Protein AF-A0A4Y8XRN3-F1 (afdb_monomer)

Sequence (80 aa):
MNLTSRRALAAGLLLTAAAVAGVTSAPGASAHPLGNFTVNHHTGLTLHQDRVDALLVVDRAEIAAAQELPGVDRDGNGAV

Secondary structure (DSSP, 8-state):
--HHHHHHHHHHHHHHHHHHHHHHTSPP-------SS-EEEEEEEEE-SS-EEEEEEEEE-HHHHHHHHHHH-SS-SS--

Radius of gyration: 26.07 Å; Cα contacts (8 Å, |Δi|>4): 47; chains: 1; bounding box: 30×64×59 Å

Solvent-accessible surface area (backbone atoms only — not comparable to full-atom values): 5111 Å² total; per-residue (Å²): 134,58,72,67,62,55,50,52,52,50,50,51,51,51,51,52,51,50,50,51,50,53,64,71,65,52,74,78,79,80,62,78,85,70,53,62,87,35,73,49,76,46,78,48,75,48,83,54,99,90,51,72,51,76,48,78,47,78,48,66,46,64,66,33,60,65,69,43,38,74,77,67,27,78,83,71,77,87,64,125

Mean predicted aligned error: 13.62 Å

Structure (mmCIF, N/CA/C/O backbone):
data_AF-A0A4Y8XRN3-F1
#
_entry.id   AF-A0A4Y8XRN3-F1
#
loop_
_atom_site.group_PDB
_atom_site.id
_atom_site.type_symbol
_atom_site.label_atom_id
_atom_site.label_alt_id
_atom_site.label_comp_id
_atom_site.label_asym_id
_atom_site.label_entity_id
_atom_site.label_seq_id
_atom_site.pdbx_PDB_ins_code
_atom_site.Cartn_x
_atom_site.Cartn_y
_atom_site.Cartn_z
_atom_site.occupancy
_atom_site.B_iso_or_equiv
_atom_site.auth_seq_id
_atom_site.auth_comp_id
_atom_site.auth_asym_id
_atom_site.auth_atom_id
_atom_site.pdbx_PDB_model_num
ATOM 1 N N . MET A 1 1 ? 2.059 46.498 -33.511 1.00 60.47 1 MET A N 1
ATOM 2 C CA . MET A 1 1 ? 1.273 45.922 -32.394 1.00 60.47 1 MET A CA 1
ATOM 3 C C . MET A 1 1 ? 0.711 47.065 -31.564 1.00 60.47 1 MET A C 1
ATOM 5 O O . MET A 1 1 ? 1.484 47.856 -31.037 1.00 60.47 1 MET A O 1
ATOM 9 N N . ASN A 1 2 ? -0.609 47.194 -31.508 1.00 76.31 2 ASN A N 1
ATOM 10 C CA . ASN A 1 2 ? -1.325 48.193 -30.711 1.00 76.31 2 ASN A CA 1
ATOM 11 C C . ASN A 1 2 ? -1.199 47.901 -29.200 1.00 76.31 2 ASN A C 1
ATOM 13 O O . ASN A 1 2 ? -0.950 46.771 -28.772 1.00 76.31 2 ASN A O 1
ATOM 17 N N . LEU A 1 3 ? -1.317 48.954 -28.385 1.00 75.12 3 LEU A N 1
ATOM 18 C CA . LEU A 1 3 ? -1.047 48.927 -26.941 1.00 75.12 3 LEU A CA 1
ATOM 19 C C . LEU A 1 3 ? -1.936 47.915 -26.188 1.00 75.12 3 LEU A C 1
ATOM 21 O O . LEU A 1 3 ? -1.518 47.338 -25.188 1.00 75.12 3 LEU A O 1
ATOM 25 N N . THR A 1 4 ? -3.135 47.656 -26.708 1.00 79.06 4 THR A N 1
ATOM 26 C CA . THR A 1 4 ? -4.103 46.666 -26.219 1.00 79.06 4 THR A CA 1
ATOM 27 C C . THR A 1 4 ? -3.616 45.225 -26.383 1.00 79.06 4 THR A C 1
ATOM 29 O O . THR A 1 4 ? -3.643 44.473 -25.412 1.00 79.06 4 THR A O 1
ATOM 32 N N . SER A 1 5 ? -3.079 44.843 -27.547 1.00 79.56 5 SER A N 1
ATOM 33 C CA . SER A 1 5 ? -2.517 43.497 -27.759 1.00 79.56 5 SER A CA 1
ATOM 34 C C . SER A 1 5 ? -1.273 43.241 -26.907 1.00 79.56 5 SER A C 1
ATOM 36 O O . SER A 1 5 ? -1.075 42.129 -26.426 1.00 79.56 5 SER A O 1
ATOM 38 N N . ARG A 1 6 ? -0.458 44.275 -26.655 1.00 82.06 6 ARG A N 1
ATOM 39 C CA . ARG A 1 6 ? 0.687 44.183 -25.729 1.00 82.06 6 ARG A CA 1
ATOM 40 C C . ARG A 1 6 ? 0.244 43.949 -24.282 1.00 82.06 6 ARG A C 1
ATOM 42 O O . ARG A 1 6 ? 0.857 43.147 -23.587 1.00 82.06 6 ARG A O 1
ATOM 49 N N . ARG A 1 7 ? -0.835 44.608 -23.843 1.00 85.19 7 ARG A N 1
ATOM 50 C CA . ARG A 1 7 ? -1.421 44.412 -22.506 1.00 85.19 7 ARG A CA 1
ATOM 51 C C . ARG A 1 7 ? -2.043 43.024 -22.341 1.00 85.19 7 ARG A C 1
ATOM 53 O O . ARG A 1 7 ? -1.858 42.419 -21.293 1.00 85.19 7 ARG A O 1
ATOM 60 N N . ALA A 1 8 ? -2.714 42.503 -23.369 1.00 86.38 8 ALA A N 1
ATOM 61 C CA . ALA A 1 8 ? -3.285 41.155 -23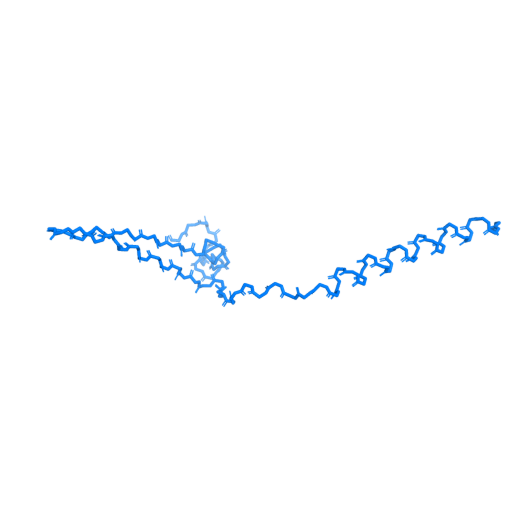.345 1.00 86.38 8 ALA A CA 1
ATOM 62 C C . ALA A 1 8 ? -2.203 40.063 -23.245 1.00 86.38 8 ALA A C 1
ATOM 64 O O . ALA A 1 8 ? -2.313 39.162 -22.419 1.00 86.38 8 ALA A O 1
ATOM 65 N N . LEU A 1 9 ? -1.120 40.186 -24.023 1.00 89.69 9 LEU A N 1
ATOM 66 C CA . LEU A 1 9 ? 0.048 39.299 -23.931 1.00 89.69 9 LEU A CA 1
ATOM 67 C C . LEU A 1 9 ? 0.710 39.358 -22.550 1.00 89.69 9 LEU A C 1
ATOM 69 O O . LEU A 1 9 ? 1.008 38.318 -21.970 1.00 89.69 9 LEU A O 1
ATOM 73 N N . ALA A 1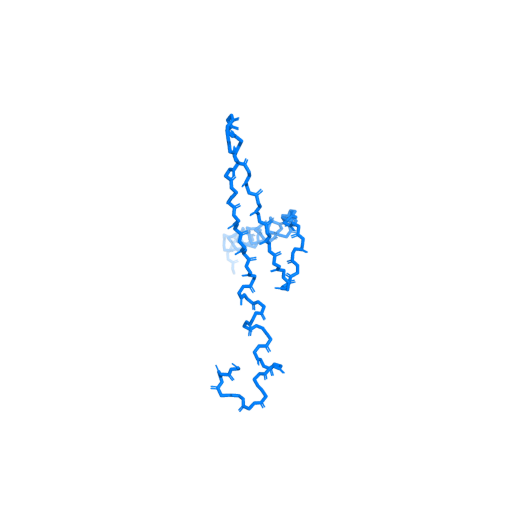 10 ? 0.902 40.563 -22.005 1.00 91.25 10 ALA A N 1
ATOM 74 C CA . ALA A 1 10 ? 1.477 40.737 -20.673 1.00 91.25 10 ALA A CA 1
ATOM 75 C C . ALA A 1 10 ? 0.598 40.114 -19.576 1.00 91.25 10 ALA A C 1
ATOM 77 O O . ALA A 1 10 ? 1.117 39.442 -18.689 1.00 91.25 10 ALA A O 1
ATOM 78 N N . ALA A 1 11 ? -0.726 40.284 -19.657 1.00 91.62 11 ALA A N 1
ATOM 79 C CA . ALA A 1 11 ? -1.669 39.668 -18.726 1.00 91.62 11 ALA A CA 1
ATOM 80 C C . ALA A 1 11 ? -1.642 38.134 -18.811 1.00 91.62 11 ALA A C 1
ATOM 82 O O . ALA A 1 11 ? -1.607 37.468 -17.779 1.00 91.62 11 ALA A O 1
ATOM 83 N N . GLY A 1 12 ? -1.590 37.574 -20.025 1.00 94.00 12 GLY A N 1
ATOM 84 C CA . GLY A 1 12 ? -1.447 36.132 -20.229 1.00 94.00 12 GLY A CA 1
ATOM 85 C C . GLY A 1 12 ? -0.154 35.587 -19.622 1.00 94.00 12 GLY A C 1
ATOM 86 O O . GLY A 1 12 ? -0.187 34.599 -18.893 1.00 94.00 12 GLY A O 1
ATOM 87 N N . LEU A 1 13 ? 0.970 36.27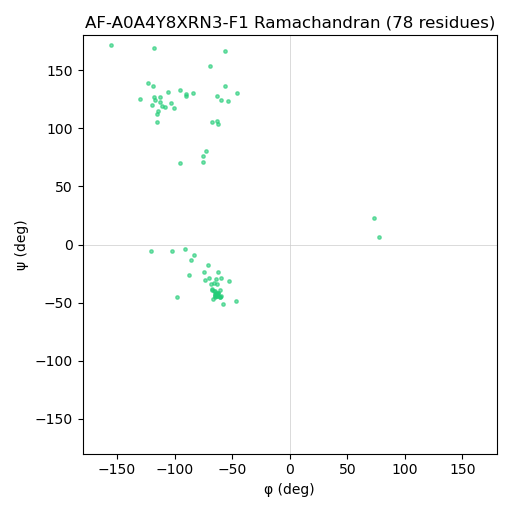6 -19.841 1.00 96.19 13 LEU A N 1
ATOM 88 C CA . LEU A 1 13 ? 2.263 35.873 -19.289 1.00 96.19 13 LEU A CA 1
ATOM 89 C C . LEU A 1 13 ? 2.265 35.915 -17.752 1.00 96.19 13 LEU A C 1
ATOM 91 O O . LEU A 1 13 ? 2.730 34.975 -17.108 1.00 96.19 13 LEU A O 1
ATOM 95 N N . LEU A 1 14 ? 1.688 36.966 -17.162 1.00 96.75 14 LEU A N 1
ATOM 96 C CA . LEU A 1 14 ? 1.544 37.096 -15.710 1.00 96.75 14 LEU A CA 1
ATOM 97 C C . LEU A 1 14 ? 0.674 35.985 -15.117 1.00 96.75 14 LEU A C 1
ATOM 99 O O . LEU A 1 14 ? 1.041 35.416 -14.093 1.00 96.75 14 LEU A O 1
ATOM 103 N N . LEU A 1 15 ? -0.433 35.634 -15.773 1.00 96.56 15 LEU A N 1
ATOM 104 C CA . LEU A 1 15 ? -1.290 34.526 -15.345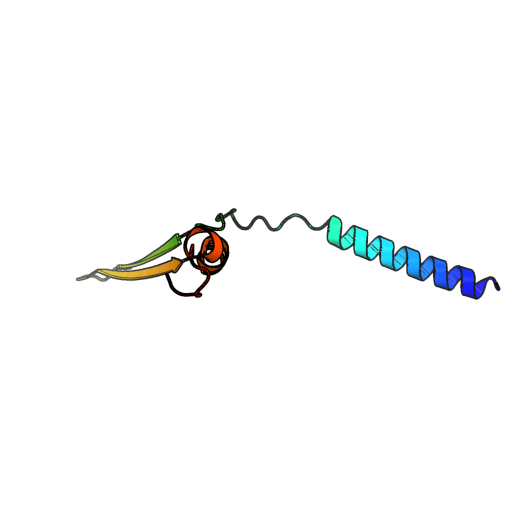 1.00 96.56 15 LEU A CA 1
ATOM 105 C C . LEU A 1 15 ? -0.551 33.186 -15.407 1.00 96.56 15 LEU A C 1
ATOM 107 O O . LEU A 1 15 ? -0.617 32.413 -14.455 1.00 96.56 15 LEU A O 1
ATOM 111 N N . THR A 1 16 ? 0.199 32.925 -16.482 1.00 96.31 16 THR A N 1
ATOM 112 C CA . THR A 1 16 ? 0.999 31.694 -16.585 1.00 96.31 16 THR A CA 1
ATOM 113 C C . THR A 1 16 ? 2.103 31.635 -15.534 1.00 96.31 16 THR A C 1
ATOM 115 O O . THR A 1 16 ? 2.280 30.602 -14.897 1.00 96.31 16 THR A O 1
ATOM 118 N N . ALA A 1 17 ? 2.801 32.746 -15.291 1.00 96.50 17 ALA A N 1
ATOM 119 C CA . ALA A 1 17 ? 3.837 32.820 -14.269 1.00 96.50 17 ALA A CA 1
ATOM 120 C C . ALA A 1 17 ? 3.253 32.616 -12.865 1.00 96.50 17 ALA A C 1
ATOM 122 O O . ALA A 1 17 ? 3.825 31.874 -12.073 1.00 96.50 17 ALA A O 1
ATOM 123 N N . ALA A 1 18 ? 2.090 33.208 -12.575 1.00 95.50 18 ALA A N 1
ATOM 124 C CA . ALA A 1 18 ? 1.385 33.016 -11.313 1.00 95.50 18 ALA A CA 1
ATOM 125 C C . ALA A 1 18 ? 0.913 31.565 -11.130 1.00 95.50 18 ALA A C 1
ATOM 127 O O . ALA A 1 18 ? 1.040 31.020 -10.037 1.00 95.50 18 ALA A O 1
ATOM 128 N N . ALA A 1 19 ? 0.424 30.915 -12.190 1.00 94.75 19 ALA A N 1
ATOM 129 C CA . ALA A 1 19 ? 0.031 29.508 -12.144 1.00 94.75 19 ALA A CA 1
ATOM 130 C C . ALA A 1 19 ? 1.235 28.585 -11.888 1.00 94.75 19 ALA A C 1
ATOM 132 O O . ALA A 1 19 ? 1.170 27.715 -11.022 1.00 94.75 19 ALA A O 1
ATOM 133 N N . VAL A 1 20 ? 2.354 28.808 -12.585 1.00 95.81 20 VAL A N 1
ATOM 134 C CA . VAL A 1 20 ? 3.601 28.053 -12.375 1.00 95.81 20 VAL A CA 1
ATOM 135 C C . VAL A 1 20 ? 4.148 28.280 -10.968 1.00 95.81 20 VAL A C 1
ATOM 137 O O . VAL A 1 20 ? 4.511 27.318 -10.292 1.00 95.81 20 VAL A O 1
ATOM 140 N N . ALA A 1 21 ? 4.167 29.527 -10.496 1.00 93.75 21 ALA A N 1
ATOM 141 C CA . ALA A 1 21 ? 4.572 29.852 -9.132 1.00 93.75 21 ALA A CA 1
ATOM 142 C C . ALA A 1 21 ? 3.667 29.149 -8.109 1.00 93.75 21 ALA A C 1
ATOM 144 O O . ALA A 1 21 ? 4.170 28.525 -7.183 1.00 93.75 21 ALA A O 1
ATOM 145 N N . GLY A 1 22 ? 2.347 29.158 -8.321 1.00 92.06 22 GLY A N 1
ATOM 146 C CA . GLY A 1 22 ? 1.386 28.456 -7.471 1.00 92.06 22 GLY A CA 1
ATOM 147 C C . GLY A 1 22 ? 1.662 26.954 -7.383 1.00 92.06 22 GLY A C 1
ATOM 148 O O . GLY A 1 22 ? 1.804 26.430 -6.281 1.00 92.06 22 GLY A O 1
ATOM 149 N N . VAL A 1 23 ? 1.821 26.275 -8.524 1.00 88.00 23 VAL A N 1
ATOM 150 C CA . VAL A 1 23 ? 2.078 24.822 -8.572 1.00 88.00 23 VAL A CA 1
ATOM 151 C C . VAL A 1 23 ? 3.426 24.457 -7.946 1.00 88.00 23 VAL A C 1
ATOM 153 O O . VAL A 1 23 ? 3.509 23.498 -7.188 1.00 88.00 23 VAL A O 1
ATOM 156 N N . THR A 1 24 ? 4.480 25.223 -8.230 1.00 87.94 24 THR A N 1
ATOM 157 C CA . THR A 1 24 ? 5.834 24.951 -7.706 1.00 87.94 24 THR A CA 1
ATOM 158 C C . THR A 1 24 ? 5.993 25.311 -6.229 1.00 87.94 24 THR A C 1
ATOM 160 O O . THR A 1 24 ? 6.852 24.750 -5.556 1.00 87.94 24 THR A O 1
ATOM 163 N N . SER A 1 25 ? 5.160 26.219 -5.714 1.00 85.50 25 SER A N 1
ATOM 164 C CA . SER A 1 25 ? 5.139 26.605 -4.297 1.00 85.50 25 SER A CA 1
ATOM 165 C C . SER A 1 25 ? 4.330 25.660 -3.407 1.00 85.50 25 SER A C 1
ATOM 167 O O . SER A 1 25 ? 4.370 25.798 -2.183 1.00 85.50 25 SER A O 1
ATOM 169 N N . ALA A 1 26 ? 3.593 24.712 -3.998 1.00 79.50 26 ALA A N 1
ATOM 170 C CA . ALA A 1 26 ? 2.852 23.722 -3.236 1.00 79.50 26 ALA A CA 1
ATOM 171 C C . ALA A 1 26 ? 3.832 22.906 -2.370 1.00 79.50 26 ALA A C 1
ATOM 173 O O . ALA A 1 26 ? 4.774 22.317 -2.910 1.00 79.50 26 ALA A O 1
ATOM 174 N N . PRO A 1 27 ? 3.637 22.849 -1.039 1.00 78.75 27 PRO A N 1
ATOM 175 C CA . PRO A 1 27 ? 4.415 21.954 -0.200 1.00 78.75 27 PRO A CA 1
ATOM 176 C C . PRO A 1 27 ? 4.243 20.532 -0.728 1.00 78.75 27 PRO A C 1
ATOM 178 O O . PRO A 1 27 ? 3.123 20.122 -1.040 1.00 78.75 27 PRO A O 1
ATOM 181 N N . GLY A 1 28 ? 5.336 19.772 -0.817 1.00 74.25 28 GLY A N 1
ATOM 182 C CA . GLY A 1 28 ? 5.235 18.350 -1.114 1.00 74.25 28 GLY A CA 1
ATOM 183 C C . GLY A 1 28 ? 4.276 17.706 -0.115 1.00 74.25 28 GLY A C 1
ATOM 184 O O . GLY A 1 28 ? 4.464 17.837 1.096 1.00 74.25 28 GLY A O 1
ATOM 185 N N . ALA A 1 29 ? 3.227 17.048 -0.607 1.00 69.81 29 ALA A N 1
ATOM 186 C CA . ALA A 1 29 ? 2.389 16.230 0.250 1.00 69.81 29 ALA A CA 1
ATOM 187 C C . ALA A 1 29 ? 3.273 15.101 0.790 1.00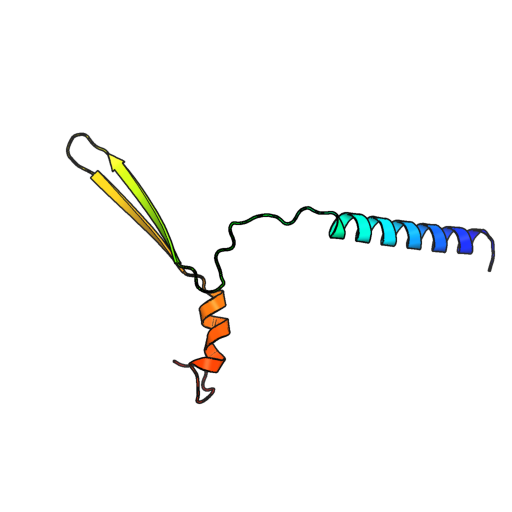 69.81 29 ALA A C 1
ATOM 189 O O . ALA A 1 29 ? 3.650 14.193 0.052 1.00 69.81 29 ALA A O 1
ATOM 190 N N . SER A 1 30 ? 3.642 15.189 2.069 1.00 64.06 30 SER A N 1
ATOM 191 C CA . SER A 1 30 ? 4.378 14.137 2.765 1.00 64.06 30 SER A CA 1
ATOM 192 C C . SER A 1 30 ? 3.410 12.996 3.072 1.00 64.06 30 SER A C 1
ATOM 194 O O . SER A 1 30 ? 2.988 12.789 4.208 1.00 64.06 30 SER A O 1
ATOM 196 N N . ALA A 1 31 ? 2.996 12.274 2.031 1.00 60.31 31 ALA A N 1
ATOM 197 C CA . ALA A 1 31 ? 2.694 10.871 2.225 1.00 60.31 31 ALA A CA 1
ATOM 198 C C . ALA A 1 31 ? 4.024 10.234 2.631 1.00 60.31 31 ALA A C 1
ATOM 200 O O . ALA A 1 31 ? 5.046 10.481 1.986 1.00 60.31 31 ALA A O 1
ATOM 201 N N . HIS A 1 32 ? 4.032 9.493 3.740 1.00 51.88 32 HIS A N 1
ATOM 202 C CA . HIS A 1 32 ? 5.217 8.749 4.158 1.00 51.88 32 HIS A CA 1
ATOM 203 C C 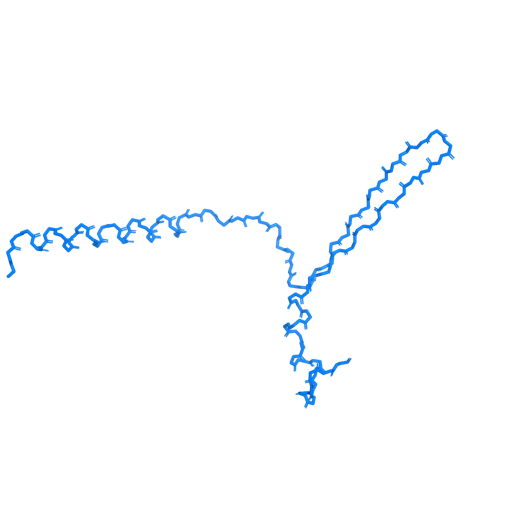. HIS A 1 32 ? 5.774 8.026 2.923 1.00 51.88 32 HIS A C 1
ATOM 205 O O . HIS A 1 32 ? 4.962 7.429 2.209 1.00 51.88 32 HIS A O 1
ATOM 211 N N . PRO A 1 33 ? 7.080 8.119 2.602 1.00 60.38 33 PRO A N 1
ATOM 212 C CA . PRO A 1 33 ? 7.609 7.539 1.379 1.00 60.38 33 PRO A CA 1
ATOM 213 C C . PRO A 1 33 ? 7.627 6.023 1.546 1.00 60.38 33 PRO A C 1
ATOM 215 O O . PRO A 1 33 ? 8.637 5.415 1.888 1.00 60.38 33 PRO A O 1
ATOM 218 N N . LEU A 1 34 ? 6.469 5.407 1.350 1.00 59.19 34 LEU A N 1
ATOM 219 C CA . LEU A 1 34 ? 6.362 3.995 1.081 1.00 59.19 34 LEU A CA 1
ATOM 220 C C . LEU A 1 34 ? 7.004 3.852 -0.297 1.00 59.19 34 LEU A C 1
ATOM 222 O O . LEU A 1 34 ? 6.483 4.352 -1.294 1.00 59.19 34 LEU A O 1
ATOM 226 N N . GLY A 1 35 ? 8.219 3.304 -0.327 1.00 56.53 35 GLY A N 1
ATOM 227 C CA . GLY A 1 35 ? 8.932 3.060 -1.574 1.00 56.53 35 GLY A CA 1
ATOM 228 C C . GLY A 1 35 ? 8.096 2.190 -2.512 1.00 56.53 35 GLY A C 1
ATOM 229 O O . GLY A 1 35 ? 7.132 1.552 -2.088 1.00 56.53 35 GLY A O 1
ATOM 230 N N . ASN A 1 36 ? 8.484 2.115 -3.787 1.00 63.00 36 ASN A N 1
ATOM 231 C CA . ASN A 1 36 ? 7.742 1.323 -4.774 1.00 63.00 36 ASN A CA 1
ATOM 232 C C . ASN A 1 36 ? 7.533 -0.134 -4.298 1.00 63.00 36 ASN A C 1
ATOM 234 O O . ASN A 1 36 ? 6.475 -0.701 -4.528 1.00 63.00 36 ASN A O 1
ATOM 238 N N . PHE A 1 37 ? 8.469 -0.691 -3.519 1.00 66.56 37 PHE A N 1
ATOM 239 C CA . PHE A 1 37 ? 8.380 -2.008 -2.873 1.00 66.56 37 PHE A CA 1
ATOM 240 C C . PHE A 1 37 ? 7.875 -1.927 -1.437 1.00 66.56 37 PHE A C 1
ATOM 242 O O . PHE A 1 37 ? 8.633 -2.160 -0.493 1.00 66.56 37 PHE A O 1
ATOM 249 N N . THR A 1 38 ? 6.598 -1.607 -1.255 1.00 69.50 38 THR A N 1
ATOM 250 C CA . THR A 1 38 ? 6.010 -1.604 0.087 1.00 69.50 38 THR A CA 1
ATOM 251 C C . THR A 1 38 ? 4.809 -2.531 0.175 1.00 69.50 38 THR A C 1
ATOM 253 O O . THR A 1 38 ? 3.986 -2.613 -0.737 1.00 69.50 38 THR A O 1
ATOM 256 N N . VAL A 1 39 ? 4.729 -3.245 1.297 1.00 80.00 39 VAL A N 1
ATOM 257 C CA . VAL A 1 39 ? 3.543 -3.998 1.697 1.00 80.00 39 VAL A CA 1
ATOM 258 C C . VAL A 1 39 ? 3.000 -3.369 2.967 1.00 80.00 39 VAL A C 1
ATOM 260 O O . VAL A 1 39 ? 3.626 -3.442 4.028 1.00 80.00 39 VAL A O 1
ATOM 263 N N . ASN A 1 40 ? 1.827 -2.767 2.856 1.00 80.38 40 ASN A N 1
ATOM 264 C CA . ASN A 1 40 ? 1.103 -2.228 3.989 1.00 80.38 40 ASN A CA 1
ATOM 265 C C . ASN A 1 40 ? 0.305 -3.346 4.652 1.00 80.38 40 ASN A C 1
ATOM 267 O O . ASN A 1 40 ? -0.430 -4.085 3.998 1.00 80.38 40 ASN A O 1
ATOM 271 N N . HIS A 1 41 ? 0.443 -3.453 5.969 1.00 89.75 41 HIS A N 1
ATOM 272 C CA . HIS A 1 41 ? -0.336 -4.377 6.779 1.00 89.75 41 HIS A CA 1
ATOM 273 C C . HIS A 1 41 ? -1.170 -3.570 7.766 1.00 89.75 41 HIS A C 1
ATOM 275 O O . HIS A 1 41 ? -0.638 -2.756 8.522 1.00 89.75 41 HIS A O 1
ATOM 281 N N . HIS A 1 42 ? -2.473 -3.816 7.777 1.00 92.75 42 HIS A N 1
ATOM 282 C CA . HIS A 1 42 ? -3.377 -3.320 8.798 1.00 92.75 42 HIS A CA 1
ATOM 283 C C . HIS A 1 42 ? -3.981 -4.507 9.543 1.00 92.75 42 HIS A C 1
ATOM 285 O O . HIS A 1 42 ? -4.595 -5.382 8.934 1.00 92.75 42 HIS A O 1
ATOM 291 N N . THR A 1 43 ? -3.822 -4.504 10.865 1.00 96.75 43 THR A N 1
ATOM 292 C CA . THR A 1 43 ? -4.440 -5.482 11.762 1.00 96.75 43 THR A CA 1
ATOM 293 C C . THR A 1 43 ? -5.419 -4.756 12.671 1.00 96.75 43 THR A C 1
ATOM 295 O O . THR A 1 43 ? -5.012 -4.055 13.598 1.00 96.75 43 THR A O 1
ATOM 298 N N . GLY A 1 44 ? -6.711 -4.924 12.406 1.00 97.75 44 GLY A N 1
ATOM 299 C CA . GLY A 1 44 ? -7.784 -4.464 13.277 1.00 97.75 44 GLY A CA 1
ATOM 300 C C . GLY A 1 44 ? -8.148 -5.554 14.277 1.00 97.75 44 GLY A C 1
ATOM 301 O O . GLY A 1 44 ? -8.416 -6.684 13.877 1.00 97.75 44 GLY A O 1
ATOM 302 N N . LEU A 1 45 ? -8.171 -5.226 15.568 1.00 98.12 45 LEU A N 1
ATOM 303 C CA . LEU A 1 45 ? -8.619 -6.138 16.620 1.00 98.12 45 LEU A CA 1
ATOM 304 C C . LEU A 1 45 ? -9.912 -5.612 17.236 1.00 98.12 45 LEU A C 1
ATOM 306 O O . LEU A 1 45 ? -9.956 -4.470 17.694 1.00 98.12 45 LEU A O 1
ATOM 310 N N . THR A 1 46 ? -10.941 -6.453 17.284 1.00 98.50 46 THR A N 1
ATOM 311 C CA . THR A 1 46 ? -12.181 -6.169 18.016 1.00 98.50 46 THR A CA 1
ATOM 312 C C . THR A 1 46 ? -12.275 -7.106 19.210 1.00 98.50 46 THR A C 1
ATOM 314 O O . THR A 1 46 ? -12.278 -8.327 19.063 1.00 98.50 46 THR A O 1
ATOM 317 N N . LEU A 1 47 ? -12.317 -6.527 20.408 1.00 98.19 47 LEU A N 1
ATOM 318 C CA . LEU A 1 47 ? -12.375 -7.261 21.668 1.00 98.19 47 LEU A CA 1
ATOM 319 C C . LEU A 1 47 ? -13.836 -7.496 22.066 1.00 98.19 47 LEU A C 1
ATOM 321 O O . LEU A 1 47 ? -14.627 -6.555 22.136 1.00 98.19 47 LEU A O 1
ATOM 325 N N . HIS A 1 48 ? -14.164 -8.743 22.384 1.00 98.19 48 HIS A N 1
ATOM 326 C CA . HIS A 1 48 ? -15.421 -9.145 23.005 1.00 98.19 48 HIS A CA 1
ATOM 327 C C . HIS A 1 48 ? -15.134 -9.772 24.371 1.00 98.19 48 HIS A C 1
ATOM 329 O O . HIS A 1 48 ? -13.989 -10.053 24.718 1.00 98.19 48 HIS A O 1
ATOM 335 N N . GLN A 1 49 ? -16.178 -9.988 25.168 1.00 97.94 49 GLN A N 1
ATOM 336 C CA . GLN A 1 49 ? -16.020 -10.543 26.513 1.00 97.94 49 GLN A CA 1
ATOM 337 C C . GLN A 1 49 ? -15.465 -11.981 26.502 1.00 97.94 49 GLN A C 1
ATOM 339 O O . GLN A 1 49 ? -14.782 -12.378 27.441 1.00 97.94 49 GLN A O 1
ATOM 344 N N . ASP A 1 50 ? -15.746 -12.745 25.447 1.00 98.38 50 ASP A N 1
ATOM 345 C CA . ASP A 1 50 ? -15.428 -14.167 25.304 1.00 98.38 50 ASP A CA 1
ATOM 346 C C . ASP A 1 50 ? -14.528 -14.493 24.097 1.00 98.38 50 ASP A C 1
ATOM 348 O O . ASP A 1 50 ? -14.100 -15.637 23.948 1.00 98.38 50 ASP A O 1
ATOM 352 N N . ARG A 1 51 ? -14.219 -13.510 23.237 1.00 97.75 51 ARG A N 1
ATOM 353 C CA . ARG A 1 51 ? -13.387 -13.706 22.037 1.00 97.75 51 ARG A CA 1
ATOM 354 C C . ARG A 1 51 ? -12.695 -12.428 21.563 1.00 97.75 51 ARG A C 1
ATOM 356 O O . ARG A 1 51 ? -13.006 -11.326 22.009 1.00 97.75 51 ARG A O 1
ATOM 363 N N . VAL A 1 52 ? -11.799 -12.584 20.593 1.00 98.12 52 VAL A N 1
ATOM 364 C CA . VAL A 1 52 ? -11.171 -11.479 19.861 1.00 98.12 52 VAL A CA 1
ATOM 365 C C . VAL A 1 52 ? -11.296 -11.751 18.371 1.00 98.12 52 VAL A C 1
ATOM 367 O O . VAL A 1 52 ? -10.851 -12.797 17.901 1.00 98.12 52 VAL A O 1
ATOM 370 N N . ASP A 1 53 ? -11.866 -10.799 17.641 1.00 98.44 53 ASP A N 1
ATOM 371 C CA . ASP A 1 53 ? -11.960 -10.856 16.186 1.00 98.44 53 ASP A CA 1
ATOM 372 C C . ASP A 1 53 ? -10.772 -10.080 15.590 1.00 98.44 53 ASP A C 1
ATOM 374 O O . ASP A 1 53 ? -10.463 -8.968 16.029 1.00 98.44 53 ASP A O 1
ATOM 378 N N . ALA A 1 54 ? -10.091 -10.661 14.599 1.00 97.94 54 ALA A N 1
ATOM 379 C CA . ALA A 1 54 ? -8.942 -10.050 13.931 1.00 97.94 54 ALA A CA 1
ATOM 380 C C . ALA A 1 54 ? -9.217 -9.870 12.433 1.00 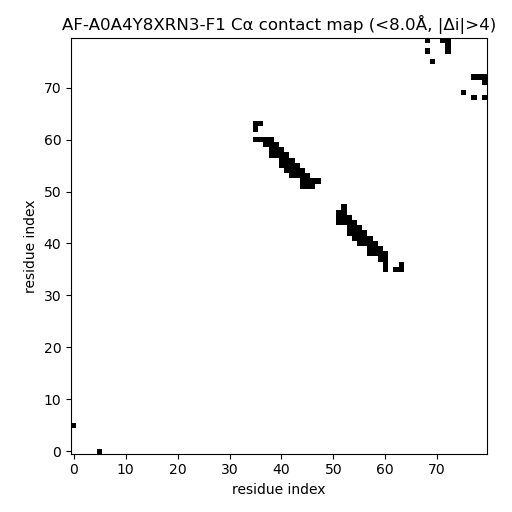97.94 54 ALA A C 1
ATOM 382 O O . ALA A 1 54 ? -9.431 -10.843 11.711 1.00 97.94 54 ALA A O 1
ATOM 383 N N . LEU A 1 55 ? -9.178 -8.623 11.966 1.00 97.75 55 LEU A N 1
ATOM 384 C CA . LEU A 1 55 ? -9.236 -8.266 10.553 1.00 97.75 55 LEU A CA 1
ATOM 385 C C . LEU A 1 55 ? -7.824 -7.951 10.059 1.00 97.75 55 LEU A C 1
ATOM 387 O O . LEU A 1 55 ? -7.211 -6.989 10.518 1.00 97.75 55 LEU A O 1
ATOM 391 N N . LEU A 1 56 ? -7.331 -8.735 9.102 1.00 96.44 56 LEU A N 1
ATOM 392 C CA . LEU A 1 56 ? -6.080 -8.463 8.399 1.00 96.44 56 LEU A CA 1
ATOM 393 C C . LEU A 1 56 ? -6.377 -7.907 7.009 1.00 96.44 56 LEU A C 1
ATOM 395 O O . LEU A 1 56 ? -7.005 -8.575 6.189 1.00 96.44 56 LEU A O 1
ATOM 399 N N . VAL A 1 57 ? -5.874 -6.708 6.737 1.00 94.38 57 VAL A N 1
ATOM 400 C CA . VAL A 1 57 ? -5.827 -6.133 5.392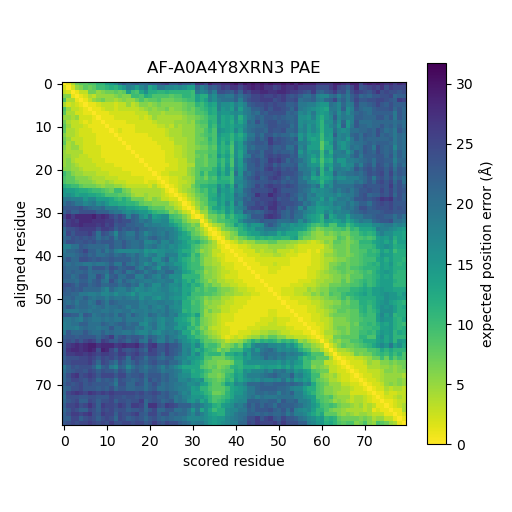 1.00 94.38 57 VAL A CA 1
ATOM 401 C C . VAL A 1 57 ? -4.364 -6.036 4.984 1.00 94.38 57 VAL A C 1
ATOM 403 O O . VAL A 1 57 ? -3.558 -5.415 5.678 1.00 94.38 57 VAL A O 1
ATOM 406 N N . VAL A 1 58 ? -4.025 -6.676 3.868 1.00 89.88 58 VAL A N 1
ATOM 407 C CA . VAL A 1 58 ? -2.692 -6.620 3.265 1.00 89.88 58 VAL A CA 1
ATOM 408 C C . VAL A 1 58 ? -2.822 -5.914 1.929 1.00 89.88 58 VAL A C 1
ATOM 410 O O . VAL A 1 58 ? -3.480 -6.416 1.022 1.00 89.88 58 VAL A O 1
ATOM 413 N N . ASP A 1 59 ? -2.192 -4.754 1.827 1.00 83.56 59 ASP A N 1
ATOM 414 C CA . ASP A 1 59 ? -2.122 -3.959 0.610 1.00 83.56 59 ASP A CA 1
ATOM 415 C C . ASP A 1 59 ? -0.696 -4.045 0.056 1.00 83.56 59 ASP A C 1
ATOM 417 O O . ASP A 1 59 ? 0.281 -3.698 0.725 1.00 83.56 59 ASP A O 1
ATOM 421 N N . ARG A 1 60 ? -0.566 -4.591 -1.152 1.00 75.94 60 ARG A N 1
ATOM 422 C CA . ARG A 1 60 ? 0.709 -4.719 -1.860 1.00 75.94 60 ARG A CA 1
ATOM 423 C C . ARG A 1 60 ? 0.743 -3.696 -2.981 1.00 75.94 60 ARG A C 1
ATOM 425 O O . ARG A 1 60 ? -0.173 -3.653 -3.794 1.00 75.94 60 ARG A O 1
ATOM 432 N N . ALA A 1 61 ? 1.838 -2.946 -3.075 1.00 72.00 61 ALA A N 1
ATOM 433 C CA . ALA A 1 61 ? 2.045 -2.008 -4.169 1.00 72.00 61 ALA A CA 1
ATOM 434 C C . ALA A 1 61 ? 2.105 -2.734 -5.531 1.00 72.00 61 ALA A C 1
ATOM 436 O O . ALA A 1 61 ? 3.115 -3.340 -5.890 1.00 72.00 61 ALA A O 1
ATOM 437 N N . GLU A 1 62 ? 1.022 -2.653 -6.305 1.00 64.81 62 GLU A N 1
ATOM 438 C CA . GLU A 1 62 ? 0.896 -3.309 -7.616 1.00 64.81 62 GLU A CA 1
ATOM 439 C C . GLU A 1 62 ? 1.803 -2.662 -8.686 1.00 64.81 62 GLU A C 1
ATOM 441 O O . GLU A 1 62 ? 2.327 -3.336 -9.571 1.00 64.81 62 GLU A O 1
ATOM 446 N N . ILE A 1 63 ? 2.092 -1.362 -8.552 1.00 65.25 63 ILE A N 1
ATOM 447 C CA . ILE A 1 63 ? 2.960 -0.610 -9.477 1.00 65.25 63 ILE A CA 1
ATOM 448 C C . ILE A 1 63 ? 4.406 -1.137 -9.475 1.00 65.25 63 ILE A C 1
ATOM 450 O O . ILE A 1 63 ? 5.041 -1.155 -10.528 1.00 65.25 63 ILE A O 1
ATOM 454 N N . ALA A 1 64 ? 4.934 -1.612 -8.341 1.00 63.91 64 ALA A N 1
ATOM 455 C CA . ALA A 1 64 ? 6.280 -2.192 -8.301 1.00 63.91 64 ALA A CA 1
ATOM 456 C C . ALA A 1 64 ? 6.389 -3.508 -9.068 1.00 63.91 64 ALA A C 1
ATOM 458 O O . ALA A 1 64 ? 7.393 -3.734 -9.737 1.00 63.91 64 ALA A O 1
ATOM 459 N N . ALA A 1 65 ? 5.364 -4.363 -9.006 1.00 63.72 65 ALA A N 1
ATOM 460 C CA . ALA A 1 65 ? 5.357 -5.604 -9.776 1.00 63.72 65 ALA A CA 1
ATOM 461 C C . ALA A 1 65 ? 5.437 -5.309 -11.283 1.00 63.72 65 ALA A C 1
ATOM 463 O O . ALA A 1 65 ? 6.193 -5.957 -12.001 1.00 63.72 65 ALA A O 1
ATOM 464 N N . ALA A 1 66 ? 4.742 -4.264 -11.744 1.00 72.19 66 ALA A N 1
ATOM 465 C CA . ALA A 1 66 ? 4.830 -3.804 -13.128 1.00 72.19 66 ALA A CA 1
ATOM 466 C C . ALA A 1 66 ? 6.199 -3.186 -13.484 1.00 72.19 66 ALA A C 1
ATOM 468 O O . ALA A 1 66 ? 6.661 -3.340 -14.612 1.00 72.19 66 ALA A O 1
ATOM 469 N N . GLN A 1 67 ? 6.863 -2.500 -12.546 1.00 72.81 67 GLN A N 1
ATOM 470 C CA . GLN A 1 67 ? 8.196 -1.916 -12.760 1.00 72.81 67 GLN A CA 1
ATOM 471 C C . GLN A 1 67 ? 9.320 -2.961 -12.797 1.00 72.81 67 GLN A C 1
ATOM 473 O O . GLN A 1 67 ? 10.299 -2.755 -13.512 1.00 72.81 67 GLN A O 1
ATOM 478 N N . GLU A 1 68 ? 9.180 -4.071 -12.069 1.00 72.44 68 GLU A N 1
ATOM 479 C CA . GLU A 1 68 ? 10.168 -5.161 -12.042 1.00 72.44 68 GLU A CA 1
ATOM 480 C C . GLU A 1 68 ? 9.991 -6.186 -13.158 1.00 72.44 68 GLU A C 1
ATOM 482 O O . GLU A 1 68 ? 10.910 -6.970 -13.397 1.00 72.44 68 GLU A O 1
ATOM 487 N N . LEU A 1 69 ? 8.852 -6.184 -13.862 1.00 73.06 69 LEU A N 1
ATOM 488 C CA . LEU A 1 69 ? 8.596 -7.115 -14.963 1.00 73.06 69 LEU A CA 1
ATOM 489 C C . LEU A 1 69 ? 9.795 -7.216 -15.924 1.00 73.06 69 LEU A C 1
ATOM 491 O O . LEU A 1 69 ? 10.264 -8.325 -16.120 1.00 73.06 69 LEU A O 1
ATOM 495 N N . PRO A 1 70 ? 10.411 -6.120 -16.412 1.00 77.75 70 PRO A N 1
ATOM 496 C CA . PRO A 1 70 ? 11.573 -6.205 -17.305 1.00 77.75 70 PRO A CA 1
ATOM 497 C C . PRO A 1 70 ? 12.825 -6.871 -16.700 1.00 77.75 70 PRO A C 1
ATOM 499 O O . PRO A 1 70 ? 13.694 -7.331 -17.437 1.00 77.75 70 PRO A O 1
ATOM 502 N N . GLY A 1 71 ? 12.968 -6.879 -15.370 1.00 79.56 71 GLY A N 1
ATOM 503 C CA . GLY A 1 71 ? 14.087 -7.518 -14.668 1.00 79.56 71 GLY A CA 1
ATOM 504 C C . GLY A 1 71 ? 13.854 -9.002 -14.358 1.00 79.56 71 GLY A C 1
ATOM 505 O O . GLY A 1 71 ? 14.821 -9.765 -14.237 1.00 79.56 71 GLY A O 1
ATOM 506 N N . VAL A 1 72 ? 12.586 -9.407 -14.235 1.00 78.31 72 VAL A N 1
ATOM 507 C CA . VAL A 1 72 ? 12.162 -10.778 -13.900 1.00 78.31 72 VAL A CA 1
ATOM 508 C C . VAL A 1 72 ? 11.786 -11.570 -15.158 1.00 78.31 72 VAL A C 1
ATOM 510 O O . VAL A 1 72 ? 12.258 -12.695 -15.324 1.00 78.31 72 VAL A O 1
ATOM 513 N N . ASP A 1 73 ? 11.021 -10.964 -16.065 1.00 83.06 73 ASP A N 1
ATOM 514 C CA . ASP A 1 73 ? 10.664 -11.464 -17.397 1.00 83.06 73 ASP A CA 1
ATOM 515 C C . ASP A 1 73 ? 11.861 -11.318 -18.348 1.00 83.06 73 ASP A C 1
ATOM 517 O O . ASP A 1 73 ? 11.968 -10.396 -19.161 1.00 83.06 73 ASP A O 1
ATOM 521 N N . ARG A 1 74 ? 12.836 -12.217 -18.188 1.00 83.00 74 ARG A N 1
ATOM 522 C CA . ARG A 1 74 ? 14.069 -12.188 -18.986 1.00 83.00 74 ARG A CA 1
ATOM 523 C C . ARG A 1 74 ? 13.860 -12.592 -20.442 1.00 83.00 74 ARG A C 1
ATOM 525 O O . ARG A 1 74 ? 14.754 -12.332 -21.248 1.00 83.00 74 ARG A O 1
ATOM 532 N N . ASP A 1 75 ? 12.750 -13.249 -20.770 1.00 87.50 75 ASP A N 1
ATOM 533 C CA . ASP A 1 75 ? 12.433 -13.684 -22.132 1.00 87.50 75 ASP A CA 1
ATOM 534 C C . ASP A 1 75 ? 11.393 -12.787 -22.832 1.00 87.50 75 ASP A C 1
ATOM 536 O O . ASP A 1 75 ? 11.203 -12.909 -24.044 1.00 87.50 75 ASP A O 1
ATOM 540 N N . GLY A 1 76 ? 10.820 -11.818 -22.115 1.00 82.69 76 GLY A N 1
ATOM 541 C CA . GLY A 1 76 ? 9.962 -10.758 -22.641 1.00 82.69 76 GLY A CA 1
ATOM 542 C C . GLY A 1 76 ? 8.571 -11.244 -23.039 1.00 82.69 76 GLY A C 1
ATOM 543 O O . GLY A 1 76 ? 7.941 -10.638 -23.912 1.00 82.69 76 GLY A O 1
ATOM 544 N N . ASN A 1 77 ? 8.116 -12.365 -22.476 1.00 86.00 77 ASN A N 1
ATOM 545 C CA . ASN A 1 77 ? 6.872 -13.017 -22.881 1.00 86.00 77 ASN A CA 1
ATOM 546 C C . ASN A 1 77 ? 5.641 -12.543 -22.072 1.00 86.00 77 ASN A C 1
ATOM 548 O O . ASN A 1 77 ? 4.511 -12.933 -22.384 1.00 86.00 77 ASN A O 1
ATOM 552 N N . GLY A 1 78 ? 5.840 -11.680 -21.072 1.00 73.50 78 GLY A N 1
ATOM 553 C CA . GLY A 1 78 ? 4.795 -11.127 -20.210 1.00 73.50 78 GLY A CA 1
ATOM 554 C C . GLY A 1 78 ? 4.287 -12.080 -19.123 1.00 73.50 78 GLY A C 1
ATOM 555 O O . GLY A 1 78 ? 3.329 -11.741 -18.425 1.00 73.50 78 GLY A O 1
ATOM 556 N N . ALA A 1 79 ? 4.904 -13.250 -18.969 1.00 69.50 79 ALA A N 1
ATOM 557 C CA . ALA A 1 79 ? 4.646 -14.232 -17.928 1.00 69.50 79 ALA A CA 1
ATOM 558 C C . ALA A 1 79 ? 5.911 -14.443 -17.079 1.00 69.50 79 ALA A C 1
ATOM 560 O O . ALA A 1 79 ? 7.020 -14.552 -17.592 1.00 69.50 79 ALA A O 1
ATOM 561 N N . VAL A 1 80 ? 5.727 -14.507 -15.759 1.00 62.84 80 VAL A N 1
ATOM 562 C CA . VAL A 1 80 ? 6.784 -14.741 -14.759 1.00 62.84 80 VAL A CA 1
ATOM 563 C C . VAL A 1 80 ? 6.451 -15.927 -13.875 1.00 62.84 80 VAL A C 1
ATOM 565 O O . VAL A 1 80 ? 5.254 -16.095 -13.544 1.00 62.84 80 VAL A O 1
#

Foldseek 3Di:
DDPVVVVVVVVVVVVVVVVVCVVVVDDPPCPPCQDLFHKDWDWDWDDDPVDIDIDIDIDGNPVSVVVCCCVVVVVPPSDD

Nearest PDB structures (foldseek):
  7dma-assembly1_B  TM=3.179E-01  e=1.131E+00  Vibrio alginolyticus
  5knb-assembly1_G  TM=4.014E-01  e=4.150E+00  Enterococcus hirae ATCC 9790
  3vr6-assembly1_G  TM=3.848E-01  e=4.727E+00  Enterococcus hirae
  9b8p-assembly1_H  TM=3.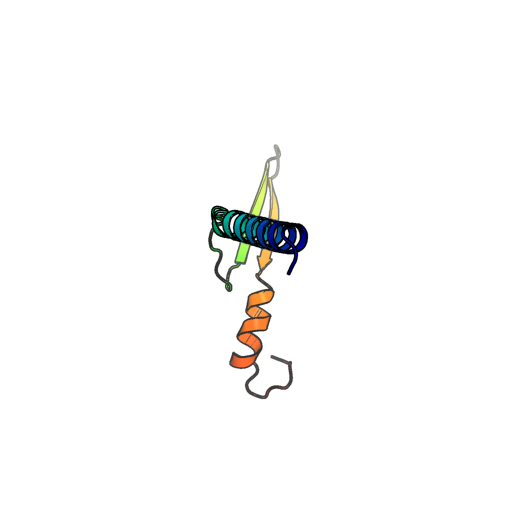192E-01  e=6.982E+00  Rattus norvegicus
  7uzk-assembly1_H  TM=2.813E-01  e=6.543E+00  Rattus norvegicus

pLDDT: mean 82.51, std 13.0, range [51.88, 98.5]